Protein AF-A0A838W0P6-F1 (afdb_monomer_lite)

pLDDT: mean 91.22, std 7.49, range [60.41, 97.94]

Structure (mmCIF, N/CA/C/O backbone):
data_AF-A0A838W0P6-F1
#
_entry.id   AF-A0A838W0P6-F1
#
loop_
_atom_site.group_PDB
_atom_site.id
_atom_site.type_symbol
_atom_site.label_atom_id
_atom_site.label_alt_id
_atom_site.label_comp_id
_atom_site.label_asym_id
_atom_site.label_entity_id
_atom_site.label_seq_id
_atom_site.pdbx_PDB_ins_code
_atom_site.Cartn_x
_atom_site.Cartn_y
_atom_site.Cartn_z
_atom_site.occupancy
_atom_site.B_iso_or_equiv
_atom_site.auth_seq_id
_atom_site.auth_comp_id
_atom_site.auth_asym_id
_atom_site.auth_atom_id
_atom_site.pdbx_PDB_model_num
ATOM 1 N N . MET A 1 1 ? -10.335 -10.164 9.213 1.00 69.12 1 MET A N 1
ATOM 2 C CA . MET A 1 1 ? -9.443 -9.668 10.284 1.00 69.12 1 MET A CA 1
ATOM 3 C C . MET A 1 1 ? -9.784 -8.245 10.719 1.00 69.12 1 MET A C 1
ATOM 5 O O . MET A 1 1 ? -10.443 -8.111 11.733 1.00 69.12 1 MET A O 1
ATOM 9 N N . CYS A 1 2 ? -9.411 -7.172 10.002 1.00 81.69 2 CYS A N 1
ATOM 10 C CA . CYS A 1 2 ? -9.632 -5.796 10.502 1.00 81.69 2 CYS A CA 1
ATOM 11 C C . CYS A 1 2 ? -11.103 -5.473 10.817 1.00 81.69 2 CYS A C 1
ATOM 13 O O . CYS A 1 2 ? -11.408 -4.987 11.903 1.00 81.69 2 CYS A O 1
ATOM 15 N N . LYS A 1 3 ? -12.014 -5.814 9.896 1.00 81.19 3 LYS A N 1
ATOM 16 C CA . LYS A 1 3 ? -13.459 -5.627 10.079 1.00 81.19 3 LYS A CA 1
ATOM 17 C C . LYS A 1 3 ? -13.999 -6.406 11.284 1.00 81.19 3 LYS A C 1
ATOM 19 O O . LYS A 1 3 ? -14.804 -5.867 12.034 1.00 81.19 3 LYS A O 1
ATOM 24 N N . ASP A 1 4 ? -13.511 -7.627 11.492 1.00 85.12 4 ASP A N 1
ATOM 25 C CA . ASP A 1 4 ? -13.946 -8.512 12.584 1.00 85.12 4 ASP A CA 1
ATOM 26 C C . ASP A 1 4 ? -13.552 -7.959 13.961 1.00 85.12 4 ASP A C 1
ATOM 28 O O . ASP A 1 4 ? -14.212 -8.231 14.956 1.00 85.12 4 ASP A O 1
ATOM 32 N N . HIS A 1 5 ? -12.508 -7.127 14.007 1.00 84.31 5 HIS A N 1
ATOM 33 C CA . HIS A 1 5 ? -12.069 -6.409 15.203 1.00 84.31 5 HIS A CA 1
ATOM 34 C C . HIS A 1 5 ? -12.601 -4.967 15.277 1.00 84.31 5 HIS A C 1
ATOM 36 O O . HIS A 1 5 ? -12.129 -4.185 16.094 1.00 84.31 5 HIS A O 1
ATOM 42 N N . GLY A 1 6 ? -13.552 -4.574 14.420 1.00 85.50 6 GLY A N 1
ATOM 43 C CA . GLY A 1 6 ? -14.119 -3.219 14.415 1.00 85.50 6 GLY A CA 1
ATOM 44 C C . GLY A 1 6 ? -13.155 -2.125 13.934 1.00 85.50 6 GLY A C 1
ATOM 45 O O . GLY A 1 6 ? -13.420 -0.936 14.128 1.00 85.50 6 GLY A O 1
ATOM 46 N N . ILE A 1 7 ? -12.040 -2.502 13.298 1.00 89.75 7 ILE A N 1
ATOM 47 C CA . ILE A 1 7 ? -11.112 -1.561 12.668 1.00 89.75 7 ILE A CA 1
ATOM 48 C C . ILE A 1 7 ? -11.686 -1.189 11.303 1.00 89.75 7 ILE A C 1
ATOM 50 O O . ILE A 1 7 ? -11.691 -1.995 10.369 1.00 89.75 7 ILE A O 1
ATOM 54 N N . VAL A 1 8 ? -12.155 0.051 11.196 1.00 89.38 8 VAL A N 1
ATOM 55 C CA . VAL A 1 8 ? -12.637 0.639 9.945 1.00 89.38 8 VAL A CA 1
ATOM 56 C C . VAL A 1 8 ? -11.545 1.537 9.379 1.00 89.38 8 VAL A C 1
ATOM 58 O O . VAL A 1 8 ? -10.999 2.383 10.086 1.00 89.38 8 VAL A O 1
ATOM 61 N N . TYR A 1 9 ? -11.237 1.358 8.102 1.00 88.19 9 TYR A N 1
ATOM 62 C CA . TYR A 1 9 ? -10.349 2.222 7.334 1.00 88.19 9 TYR A CA 1
ATOM 63 C C . TYR A 1 9 ? -11.016 2.550 6.000 1.00 88.19 9 TYR A C 1
ATOM 65 O O . T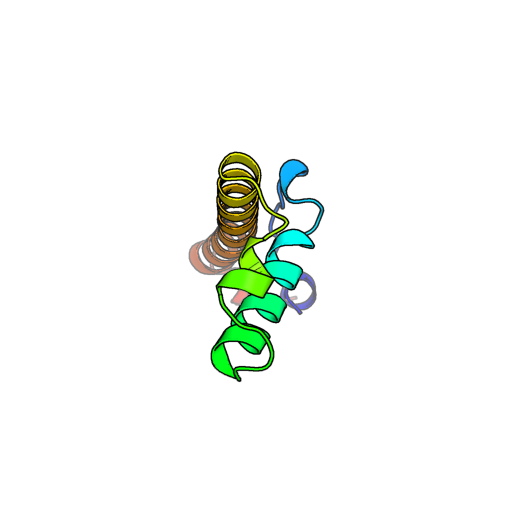YR A 1 9 ? -11.791 1.750 5.473 1.00 88.19 9 TYR A O 1
ATOM 73 N N . SER A 1 10 ? -10.712 3.729 5.470 1.00 84.19 10 SER A N 1
ATOM 74 C CA . SER A 1 10 ? -11.106 4.121 4.120 1.00 84.19 10 SER A CA 1
ATOM 75 C C . SER A 1 10 ? -9.916 3.913 3.199 1.00 84.19 10 SER A C 1
ATOM 77 O O . SER A 1 10 ? -8.798 4.299 3.541 1.00 84.19 10 SER A O 1
ATOM 79 N N . ILE A 1 11 ? -10.155 3.297 2.047 1.00 84.44 11 ILE A N 1
ATOM 80 C CA . ILE A 1 11 ? -9.171 3.210 0.970 1.00 84.44 11 ILE A CA 1
ATOM 81 C C . ILE A 1 11 ? -9.601 4.208 -0.093 1.00 84.44 11 ILE A C 1
ATOM 83 O O . ILE A 1 11 ? -10.779 4.269 -0.430 1.00 84.44 11 ILE A O 1
ATOM 87 N N . ASP A 1 12 ? -8.651 4.993 -0.586 1.00 83.75 12 ASP A N 1
ATOM 88 C CA . ASP A 1 12 ? -8.885 5.882 -1.715 1.00 83.75 12 ASP A CA 1
ATOM 89 C C . ASP A 1 12 ? -9.109 5.062 -2.998 1.00 83.75 12 ASP A C 1
ATOM 91 O O . ASP A 1 12 ? -8.369 4.110 -3.265 1.00 83.75 12 ASP A O 1
ATOM 95 N N . ASP A 1 13 ? -10.110 5.426 -3.802 1.00 82.75 13 ASP A N 1
ATOM 96 C CA . ASP A 1 13 ? -10.466 4.704 -5.032 1.00 82.75 13 ASP A CA 1
ATOM 97 C C . ASP A 1 13 ? -9.295 4.620 -6.027 1.00 82.75 13 ASP A C 1
ATOM 99 O O . ASP A 1 13 ? -9.161 3.634 -6.761 1.00 82.75 13 ASP A O 1
ATOM 103 N N . SER A 1 14 ? -8.384 5.600 -6.003 1.00 80.44 14 SER A N 1
ATOM 104 C CA . SER A 1 14 ? -7.163 5.592 -6.819 1.00 80.44 14 SER A CA 1
ATOM 105 C C . SER A 1 14 ? -6.235 4.415 -6.511 1.00 80.44 14 SER A C 1
ATOM 107 O O . SER A 1 14 ? -5.448 4.019 -7.367 1.00 80.44 14 SER A O 1
ATOM 109 N N . CYS A 1 15 ? -6.353 3.802 -5.330 1.00 79.56 15 CYS A N 1
ATOM 110 C CA . CYS A 1 15 ? -5.538 2.663 -4.916 1.00 79.56 15 CYS A CA 1
ATOM 111 C C . CYS A 1 15 ? -6.041 1.320 -5.467 1.00 79.56 15 CYS A C 1
ATOM 113 O O . CYS A 1 15 ? -5.433 0.287 -5.176 1.00 79.56 15 CYS A O 1
ATOM 115 N N . LYS A 1 16 ? -7.160 1.299 -6.213 1.00 80.31 16 LYS A N 1
ATOM 116 C CA . LYS A 1 16 ? -7.727 0.099 -6.864 1.00 80.31 16 LYS A CA 1
ATOM 117 C C . LYS A 1 16 ? -7.830 -1.113 -5.925 1.00 80.31 16 LYS A C 1
ATOM 119 O O . LYS A 1 16 ? -7.503 -2.237 -6.300 1.00 80.31 16 LYS A O 1
ATOM 124 N N . GLY A 1 17 ? -8.209 -0.881 -4.667 1.00 78.19 17 GLY A N 1
ATOM 125 C CA . GLY A 1 17 ? -8.332 -1.939 -3.658 1.00 78.19 17 GLY A CA 1
ATOM 126 C C . GLY A 1 17 ? -7.013 -2.587 -3.207 1.00 78.19 17 GLY A C 1
ATOM 127 O O . GLY A 1 17 ? -7.057 -3.617 -2.541 1.00 78.19 17 GLY A O 1
ATOM 128 N N . GLY A 1 18 ? -5.854 -2.002 -3.530 1.00 84.12 18 GLY A N 1
ATOM 129 C CA . GLY A 1 18 ? -4.537 -2.478 -3.090 1.00 84.12 18 GLY A CA 1
ATOM 130 C C . GLY A 1 18 ? -3.834 -3.439 -4.049 1.00 84.12 18 GLY A C 1
ATOM 131 O O . GLY A 1 18 ? -2.780 -3.961 -3.698 1.00 84.12 18 GLY A O 1
ATOM 132 N N . ILE A 1 19 ? -4.361 -3.648 -5.260 1.00 89.69 19 ILE A N 1
ATOM 133 C CA . ILE A 1 19 ? -3.774 -4.557 -6.267 1.00 89.69 19 ILE A CA 1
ATOM 134 C C . ILE A 1 19 ? -2.312 -4.194 -6.576 1.00 89.69 19 ILE A C 1
ATOM 136 O O . ILE A 1 19 ? -1.460 -5.070 -6.679 1.00 89.69 19 ILE A O 1
ATOM 140 N N . VAL A 1 20 ? -2.004 -2.897 -6.660 1.00 93.25 20 VAL A N 1
ATOM 141 C CA . VAL A 1 20 ? -0.642 -2.410 -6.932 1.00 93.25 20 VAL A CA 1
ATOM 142 C C . VAL A 1 20 ? 0.344 -2.799 -5.828 1.00 93.25 20 VAL A C 1
ATOM 144 O O . VAL A 1 20 ? 1.477 -3.172 -6.116 1.00 93.25 20 VAL A O 1
ATOM 147 N N . LEU A 1 21 ? -0.083 -2.761 -4.562 1.00 94.50 21 LEU A N 1
ATOM 148 C CA . LEU A 1 21 ? 0.768 -3.170 -3.443 1.00 94.50 21 LEU A CA 1
ATOM 149 C C . LEU A 1 21 ? 1.093 -4.671 -3.507 1.00 94.50 21 LEU A C 1
ATOM 151 O O . LEU A 1 21 ? 2.187 -5.068 -3.105 1.00 94.50 21 LEU A O 1
ATOM 155 N N . ASP A 1 22 ? 0.169 -5.501 -3.994 1.00 94.81 22 ASP A N 1
ATOM 156 C CA . ASP A 1 22 ? 0.415 -6.938 -4.120 1.00 94.81 22 ASP A CA 1
ATOM 157 C C . ASP A 1 22 ? 1.462 -7.243 -5.200 1.00 94.81 22 ASP A C 1
ATOM 159 O O . ASP A 1 22 ? 2.415 -7.970 -4.918 1.00 94.81 22 ASP A O 1
ATOM 163 N N . ASP A 1 23 ? 1.383 -6.581 -6.362 1.00 94.38 23 ASP A N 1
ATOM 164 C CA . ASP A 1 23 ? 2.412 -6.682 -7.412 1.00 94.38 23 ASP A CA 1
ATOM 165 C C . ASP A 1 23 ? 3.788 -6.238 -6.884 1.00 94.38 23 ASP A C 1
ATOM 167 O O . ASP A 1 23 ? 4.773 -6.970 -6.992 1.00 94.38 23 ASP A O 1
ATOM 171 N N . VAL A 1 24 ? 3.857 -5.098 -6.180 1.00 95.25 24 VAL A N 1
ATOM 172 C CA . VAL A 1 24 ? 5.099 -4.637 -5.530 1.00 95.25 24 VAL A CA 1
ATOM 173 C C . VAL A 1 24 ? 5.645 -5.685 -4.552 1.00 95.25 24 VAL A C 1
ATOM 175 O O . VAL A 1 24 ? 6.856 -5.931 -4.519 1.00 95.25 24 VAL A O 1
ATOM 178 N N . LYS A 1 25 ? 4.777 -6.325 -3.756 1.00 96.38 25 LYS A N 1
ATOM 179 C CA . LYS A 1 25 ? 5.174 -7.371 -2.800 1.00 96.38 25 LYS A CA 1
ATOM 180 C C . LYS A 1 25 ? 5.778 -8.576 -3.518 1.00 96.38 25 LYS A C 1
ATOM 182 O O . LYS A 1 25 ? 6.828 -9.065 -3.094 1.00 96.38 25 LYS A O 1
ATOM 187 N N . GLU A 1 26 ? 5.132 -9.052 -4.578 1.00 96.62 26 GLU A N 1
ATOM 188 C CA . GLU A 1 26 ? 5.592 -10.204 -5.356 1.00 96.62 26 GLU A CA 1
ATOM 189 C C . GLU A 1 26 ? 6.902 -9.911 -6.087 1.00 96.62 26 GLU A C 1
ATOM 191 O O . GLU A 1 26 ? 7.873 -10.651 -5.908 1.00 96.62 26 GLU A O 1
ATOM 196 N N . LYS A 1 27 ? 6.989 -8.795 -6.822 1.00 95.62 27 LYS A N 1
ATOM 197 C CA . LYS A 1 27 ? 8.215 -8.397 -7.532 1.00 95.62 27 LYS A CA 1
ATOM 198 C C . LYS A 1 27 ? 9.397 -8.234 -6.585 1.00 95.62 27 LYS A C 1
ATOM 200 O O . LYS A 1 27 ? 10.481 -8.740 -6.871 1.00 95.62 27 LYS A O 1
ATOM 205 N N . ARG A 1 28 ? 9.195 -7.615 -5.415 1.00 96.44 28 ARG A N 1
ATOM 206 C CA . ARG A 1 28 ? 10.234 -7.519 -4.377 1.00 96.44 28 ARG A CA 1
ATOM 207 C C . ARG A 1 28 ? 10.696 -8.901 -3.915 1.00 96.44 28 ARG A C 1
ATOM 209 O O . ARG A 1 28 ? 11.894 -9.105 -3.738 1.00 96.44 28 ARG A O 1
ATOM 216 N N . ASN A 1 29 ? 9.774 -9.841 -3.704 1.00 97.94 29 ASN A N 1
ATOM 217 C CA . ASN A 1 29 ? 10.131 -11.201 -3.300 1.00 97.94 29 ASN A CA 1
ATOM 218 C C . ASN A 1 29 ? 10.924 -11.919 -4.399 1.00 97.94 29 ASN A C 1
ATOM 220 O O . ASN A 1 29 ? 11.946 -12.529 -4.097 1.00 97.94 29 ASN A O 1
ATOM 224 N N . TYR A 1 30 ? 10.511 -11.803 -5.664 1.00 97.69 30 TYR A N 1
ATOM 225 C CA . TYR A 1 30 ? 11.253 -12.381 -6.785 1.00 97.69 30 TYR A CA 1
ATOM 226 C C . TYR A 1 30 ? 12.659 -11.796 -6.915 1.00 97.69 30 TYR A C 1
ATOM 228 O O . TYR A 1 30 ? 13.606 -12.552 -7.115 1.00 97.69 30 TYR A O 1
ATOM 236 N N . LEU A 1 31 ? 12.818 -10.482 -6.736 1.00 97.00 31 LEU A N 1
ATOM 237 C CA . LEU A 1 31 ? 14.132 -9.836 -6.709 1.00 97.00 31 LEU A CA 1
ATOM 238 C C . LEU A 1 31 ? 14.986 -10.338 -5.536 1.00 97.00 31 LEU A C 1
ATOM 240 O O . LEU A 1 31 ? 16.146 -10.692 -5.727 1.00 97.00 31 LEU A O 1
ATOM 244 N N . ALA A 1 32 ? 14.415 -10.414 -4.329 1.00 97.62 32 ALA A N 1
ATOM 245 C CA . ALA A 1 32 ? 15.127 -10.860 -3.129 1.00 97.62 32 ALA A CA 1
ATOM 246 C C . ALA A 1 32 ? 15.575 -12.327 -3.214 1.00 97.62 32 ALA A C 1
ATOM 248 O O . ALA A 1 32 ? 16.640 -12.681 -2.711 1.00 97.62 32 ALA A O 1
ATOM 249 N N . HIS A 1 33 ? 14.776 -13.171 -3.865 1.00 97.31 33 HIS A N 1
ATOM 250 C CA . HIS A 1 33 ? 15.111 -14.570 -4.115 1.00 97.31 33 HIS A CA 1
ATOM 251 C C . HIS A 1 33 ? 15.962 -14.780 -5.377 1.00 97.31 33 HIS A C 1
ATOM 253 O O . HIS A 1 33 ? 16.369 -15.909 -5.640 1.00 97.31 33 HIS A O 1
ATOM 259 N N . GLY A 1 34 ? 16.239 -13.728 -6.155 1.00 95.94 34 GLY A N 1
ATOM 260 C CA . GLY A 1 34 ? 16.985 -13.822 -7.412 1.00 95.94 34 GLY A CA 1
ATOM 261 C C . GLY A 1 34 ? 16.237 -14.562 -8.526 1.00 95.94 34 GLY A C 1
ATOM 262 O O . GLY A 1 34 ? 16.860 -15.025 -9.475 1.00 95.94 34 GLY A O 1
ATOM 263 N N . THR A 1 35 ? 14.913 -14.697 -8.413 1.00 97.44 35 THR A N 1
ATOM 264 C CA . THR A 1 35 ? 14.050 -15.318 -9.432 1.00 97.44 35 THR A CA 1
ATOM 265 C C . THR A 1 35 ? 13.980 -14.475 -10.705 1.00 97.44 35 THR A C 1
ATOM 267 O O . THR A 1 35 ? 13.832 -15.027 -11.790 1.00 97.44 35 THR A O 1
ATOM 270 N N . ILE A 1 36 ? 14.098 -13.151 -10.569 1.00 96.75 36 ILE A N 1
ATOM 271 C CA . ILE A 1 36 ? 14.226 -12.195 -11.676 1.00 96.75 36 ILE A CA 1
ATOM 272 C C . ILE A 1 36 ? 15.342 -11.198 -11.356 1.00 96.75 36 ILE A C 1
ATOM 274 O O . ILE A 1 36 ? 15.601 -10.891 -10.190 1.00 96.75 36 ILE A O 1
ATOM 278 N N . SER A 1 37 ? 15.987 -10.660 -12.385 1.00 97.06 37 SER A N 1
ATOM 279 C CA . SER A 1 37 ? 16.941 -9.557 -12.257 1.00 97.06 37 SER A CA 1
ATOM 280 C C . SER A 1 37 ? 16.241 -8.195 -12.145 1.00 97.06 37 SER A C 1
ATOM 282 O O . SER A 1 37 ? 15.085 -8.029 -12.537 1.00 97.06 37 SER A O 1
ATOM 284 N N . PHE A 1 38 ? 16.966 -7.173 -11.674 1.00 94.12 38 PHE A N 1
ATOM 285 C CA . PHE A 1 38 ? 16.475 -5.786 -11.683 1.00 94.12 38 PHE A CA 1
ATOM 286 C C . PHE A 1 38 ? 16.107 -5.300 -13.088 1.00 94.12 38 PHE A C 1
ATOM 288 O O . PHE A 1 38 ? 15.115 -4.594 -13.252 1.00 94.12 38 PHE A O 1
ATOM 295 N N . VAL A 1 39 ? 16.887 -5.697 -14.100 1.00 95.88 39 VAL A N 1
ATOM 296 C CA . VAL A 1 39 ? 16.627 -5.324 -15.495 1.00 95.88 39 VAL A CA 1
ATOM 297 C C . VAL A 1 39 ? 15.328 -5.956 -15.98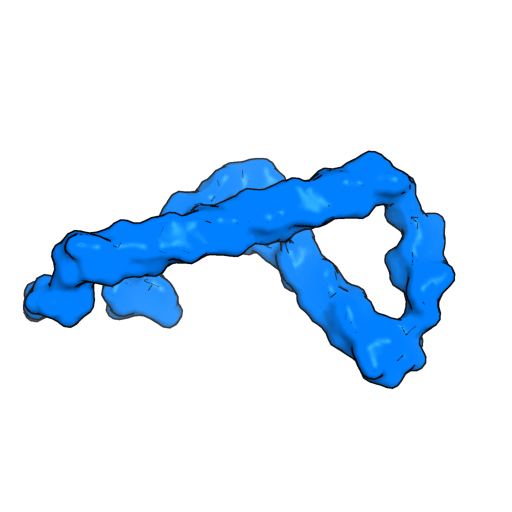3 1.00 95.88 39 VAL A C 1
ATOM 299 O O . VAL A 1 39 ? 14.526 -5.263 -16.594 1.00 95.88 39 VAL A O 1
ATOM 302 N N . GLU A 1 40 ? 15.091 -7.239 -15.703 1.00 96.25 40 GLU A N 1
ATOM 303 C CA . GLU A 1 40 ? 13.834 -7.909 -16.069 1.00 96.25 40 GLU A CA 1
ATOM 304 C C . GLU A 1 40 ? 12.634 -7.320 -15.331 1.00 96.25 40 GLU A C 1
ATOM 306 O O . GLU A 1 40 ? 11.590 -7.122 -15.939 1.00 96.25 40 GLU A O 1
ATOM 311 N N . CYS A 1 41 ? 12.782 -6.987 -14.046 1.00 95.75 41 CYS A N 1
ATOM 312 C CA . CYS A 1 41 ? 11.704 -6.382 -13.271 1.00 95.75 41 CYS A CA 1
ATOM 313 C C . CYS A 1 41 ? 11.319 -4.985 -13.779 1.00 95.75 41 CYS A C 1
ATOM 315 O O . CYS A 1 41 ? 10.146 -4.639 -13.738 1.00 95.75 41 CYS A O 1
ATOM 317 N N . GLY A 1 42 ? 12.291 -4.172 -14.204 1.00 94.06 42 GLY A N 1
ATOM 318 C CA . GLY A 1 42 ? 12.062 -2.775 -14.587 1.00 94.06 42 GLY A CA 1
ATOM 319 C C . GLY A 1 42 ? 11.837 -2.533 -16.079 1.00 94.06 42 GLY A C 1
ATOM 320 O O . GLY A 1 42 ? 11.464 -1.424 -16.443 1.00 94.06 42 GLY A O 1
ATOM 321 N N . ARG A 1 43 ? 12.080 -3.527 -16.945 1.00 94.88 43 ARG A N 1
ATOM 322 C CA . ARG A 1 43 ? 12.113 -3.348 -18.410 1.00 94.88 43 ARG A CA 1
ATOM 323 C C . ARG A 1 43 ? 10.831 -2.748 -18.983 1.00 94.88 43 ARG A C 1
ATOM 325 O O . ARG A 1 43 ? 10.913 -1.941 -19.903 1.00 94.88 43 ARG A O 1
ATOM 332 N N . ASP A 1 44 ? 9.690 -3.156 -18.441 1.00 91.62 44 ASP A N 1
ATOM 333 C CA . ASP A 1 44 ? 8.374 -2.830 -18.990 1.00 91.62 44 ASP A CA 1
ATOM 334 C C . ASP A 1 44 ? 7.694 -1.660 -18.262 1.00 91.62 44 ASP A C 1
ATOM 336 O O . ASP A 1 44 ? 6.531 -1.374 -18.528 1.00 91.62 44 ASP A O 1
ATOM 340 N N . TYR 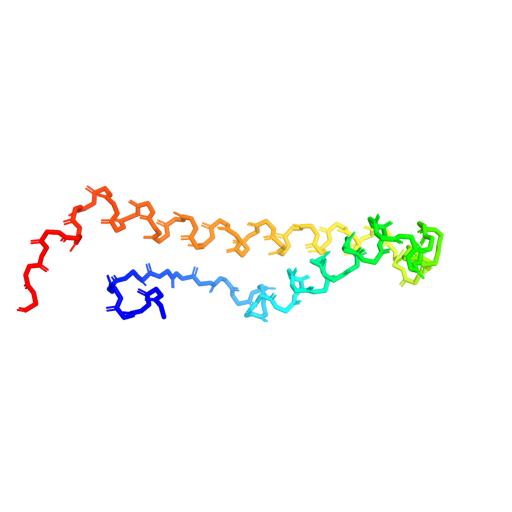A 1 45 ? 8.406 -0.975 -17.358 1.00 95.06 45 TYR A N 1
ATOM 341 C CA . TYR A 1 45 ? 7.881 0.178 -16.632 1.00 95.06 45 TYR A CA 1
ATOM 342 C C . TYR A 1 45 ? 8.613 1.458 -17.031 1.00 95.06 45 TYR A C 1
ATOM 344 O O . TYR A 1 45 ? 9.838 1.571 -16.934 1.00 95.06 45 TYR A O 1
ATOM 352 N N . SER A 1 46 ? 7.843 2.468 -17.413 1.00 96.88 46 SER A N 1
ATOM 353 C CA . SER A 1 46 ? 8.323 3.844 -17.483 1.00 96.88 46 SER A CA 1
ATOM 354 C C . SER A 1 46 ? 8.560 4.426 -16.084 1.00 96.88 46 SER A C 1
ATOM 356 O O . SER A 1 46 ? 8.036 3.946 -15.076 1.00 96.88 46 SER A O 1
ATOM 358 N N . ILE A 1 47 ? 9.338 5.510 -16.011 1.00 96.12 47 ILE A N 1
ATOM 359 C CA . ILE A 1 47 ? 9.577 6.227 -14.748 1.00 96.12 47 ILE A CA 1
ATOM 360 C C . ILE A 1 47 ? 8.254 6.720 -14.144 1.00 96.12 47 ILE A C 1
ATOM 362 O O . ILE A 1 47 ? 8.050 6.590 -12.938 1.00 96.12 47 ILE A O 1
ATOM 366 N N . ASP A 1 48 ? 7.342 7.234 -14.970 1.00 97.94 48 ASP A N 1
ATOM 367 C CA . ASP A 1 48 ? 6.047 7.740 -14.509 1.00 97.94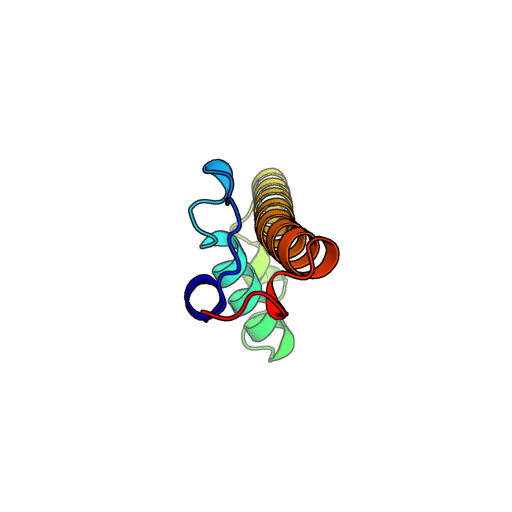 48 ASP A CA 1
ATOM 368 C C . ASP A 1 48 ? 5.162 6.621 -13.943 1.00 97.94 48 ASP A C 1
ATOM 370 O O . ASP A 1 48 ? 4.500 6.806 -12.919 1.00 97.94 48 ASP A O 1
ATOM 374 N N . GLU A 1 49 ? 5.200 5.427 -14.542 1.00 95.88 49 GLU A N 1
ATOM 375 C CA . GLU A 1 49 ? 4.518 4.250 -13.994 1.00 95.88 49 GLU A CA 1
ATOM 376 C C . GLU A 1 49 ? 5.104 3.841 -12.641 1.00 95.88 49 GLU A C 1
ATOM 378 O O . GLU A 1 49 ? 4.344 3.593 -11.706 1.00 95.88 49 GLU A O 1
ATOM 383 N N . LEU A 1 50 ? 6.433 3.848 -12.484 1.00 95.75 50 LEU A N 1
ATOM 384 C CA . LEU A 1 50 ? 7.075 3.567 -11.194 1.00 95.75 50 LEU A CA 1
ATOM 385 C C . LEU A 1 50 ? 6.690 4.593 -10.119 1.00 95.75 50 LEU A C 1
ATOM 387 O O . LEU A 1 50 ? 6.439 4.222 -8.968 1.00 95.75 50 LEU A O 1
ATOM 391 N N . VAL A 1 51 ? 6.606 5.878 -10.478 1.00 96.62 51 VAL A N 1
ATOM 392 C CA . VAL A 1 51 ? 6.135 6.936 -9.571 1.00 96.62 51 VAL A CA 1
ATOM 393 C C . VAL A 1 51 ? 4.683 6.685 -9.169 1.00 96.62 51 VAL A C 1
ATOM 395 O O . VAL A 1 51 ? 4.378 6.700 -7.975 1.00 96.62 51 VAL A O 1
ATOM 398 N N . SER A 1 52 ? 3.815 6.368 -10.133 1.00 94.69 52 SER A N 1
ATOM 399 C CA . SER A 1 52 ? 2.406 6.060 -9.880 1.00 94.69 52 SER A CA 1
ATOM 400 C C . SER A 1 52 ? 2.230 4.834 -8.981 1.00 94.69 52 SER A C 1
ATOM 402 O O . SER A 1 52 ? 1.429 4.865 -8.045 1.00 94.69 52 SER A O 1
ATOM 404 N N . ILE A 1 53 ? 3.013 3.775 -9.212 1.00 95.06 53 ILE A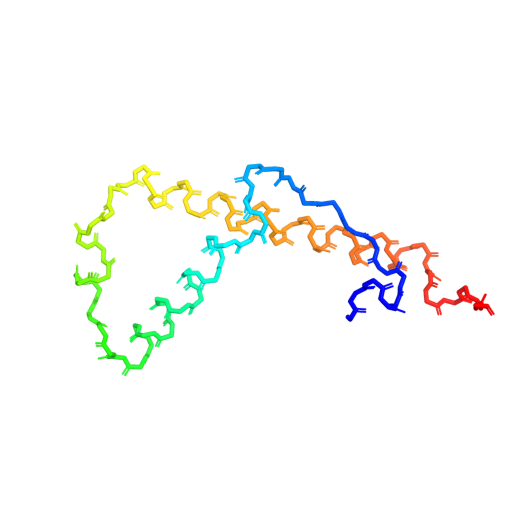 N 1
ATOM 405 C CA . ILE A 1 53 ? 3.033 2.569 -8.375 1.00 95.06 53 ILE A CA 1
ATOM 406 C C . ILE A 1 53 ? 3.408 2.933 -6.938 1.00 95.06 53 ILE A C 1
ATOM 408 O O . ILE A 1 53 ? 2.718 2.536 -5.994 1.00 95.06 53 ILE A O 1
ATOM 412 N N . LYS A 1 54 ? 4.476 3.718 -6.761 1.00 95.06 54 LYS A N 1
ATOM 413 C CA . LYS A 1 54 ? 4.947 4.183 -5.451 1.00 95.06 54 LYS A CA 1
ATOM 414 C C . LYS A 1 54 ? 3.872 5.011 -4.736 1.00 95.06 54 LYS A C 1
ATOM 416 O O . LYS A 1 54 ? 3.584 4.735 -3.573 1.00 95.06 54 LYS A O 1
ATOM 421 N N . ASP A 1 55 ? 3.249 5.974 -5.413 1.00 94.88 55 ASP A N 1
ATOM 422 C CA . ASP A 1 55 ? 2.227 6.841 -4.810 1.00 94.88 55 ASP A CA 1
ATOM 423 C C . ASP A 1 55 ? 0.960 6.062 -4.418 1.00 94.88 55 ASP A C 1
ATOM 425 O O . ASP A 1 55 ? 0.468 6.216 -3.296 1.00 94.88 55 ASP A O 1
ATOM 429 N N . GLN A 1 56 ? 0.473 5.161 -5.281 1.00 94.62 56 GLN A N 1
ATOM 430 C CA . GLN A 1 56 ? -0.672 4.290 -4.973 1.00 94.62 56 GLN A CA 1
ATOM 431 C C . GLN A 1 56 ? -0.368 3.358 -3.792 1.00 94.62 56 GLN A C 1
ATOM 433 O O . GLN A 1 56 ? -1.188 3.201 -2.887 1.00 94.62 56 GLN A O 1
ATOM 438 N N . THR A 1 57 ? 0.836 2.780 -3.761 1.00 94.44 57 THR A N 1
ATOM 439 C CA . THR A 1 57 ? 1.283 1.893 -2.676 1.00 94.44 57 THR A CA 1
ATOM 440 C C . THR A 1 57 ? 1.317 2.628 -1.336 1.00 94.44 57 THR A C 1
ATOM 442 O O . THR A 1 57 ? 0.781 2.140 -0.339 1.00 94.44 57 THR A O 1
ATOM 445 N N . ILE A 1 58 ? 1.920 3.820 -1.310 1.00 94.31 58 ILE A N 1
ATOM 446 C CA . ILE A 1 58 ? 2.009 4.658 -0.111 1.00 94.31 58 ILE A CA 1
ATOM 447 C C . ILE A 1 58 ? 0.610 5.062 0.364 1.00 94.31 58 ILE A C 1
ATOM 449 O O . ILE A 1 58 ? 0.294 4.891 1.542 1.00 94.31 58 ILE A O 1
ATOM 453 N N . THR A 1 59 ? -0.241 5.542 -0.544 1.00 94.06 59 THR A N 1
ATOM 454 C CA . THR A 1 59 ? -1.606 5.992 -0.225 1.00 94.06 59 THR A CA 1
ATOM 455 C C . THR A 1 59 ? -2.436 4.870 0.397 1.00 94.06 59 THR A C 1
ATOM 457 O O . THR A 1 59 ? -3.069 5.067 1.437 1.00 94.06 59 THR A O 1
ATOM 460 N N . PHE A 1 60 ? -2.366 3.661 -0.167 1.00 93.19 60 PHE A N 1
ATOM 461 C CA . PHE A 1 60 ? -3.071 2.500 0.370 1.00 93.19 60 PHE A CA 1
ATOM 462 C C . PHE A 1 60 ? -2.624 2.155 1.800 1.00 93.19 60 PHE A C 1
ATOM 464 O O . PHE A 1 60 ? -3.457 1.988 2.696 1.00 93.19 60 PHE A O 1
ATOM 471 N N . LEU A 1 61 ? -1.307 2.083 2.036 1.00 93.44 61 LEU A N 1
ATOM 472 C CA . LEU A 1 61 ? -0.754 1.787 3.361 1.00 93.44 61 LEU A CA 1
ATOM 473 C C . LEU A 1 61 ? -1.140 2.861 4.386 1.00 93.44 61 LEU A C 1
ATOM 475 O O . LEU A 1 61 ? -1.508 2.526 5.515 1.00 93.44 61 LEU A O 1
ATOM 479 N N . TYR A 1 62 ? -1.124 4.136 3.990 1.00 94.38 62 TYR A N 1
ATOM 480 C CA . TYR A 1 62 ? -1.569 5.233 4.849 1.00 94.38 62 TYR A CA 1
ATOM 481 C C . TYR A 1 62 ? -3.043 5.118 5.238 1.00 94.38 62 TYR A C 1
ATOM 483 O O . TYR A 1 62 ? -3.368 5.373 6.400 1.00 94.38 62 TYR A O 1
ATOM 491 N N . GLY A 1 63 ? -3.928 4.701 4.328 1.00 92.12 63 GLY A N 1
ATOM 492 C CA . GLY A 1 63 ? -5.347 4.489 4.639 1.00 92.12 63 GLY A CA 1
ATOM 493 C C . GLY A 1 63 ? -5.548 3.458 5.754 1.00 92.12 63 GLY A C 1
ATOM 494 O O . GLY A 1 63 ? -6.252 3.717 6.736 1.00 92.12 63 GLY A O 1
ATOM 495 N N . ILE A 1 64 ? -4.846 2.323 5.664 1.00 92.19 64 ILE A N 1
ATOM 496 C CA . ILE A 1 64 ? -4.883 1.272 6.694 1.00 92.19 64 ILE A CA 1
ATOM 497 C C . ILE A 1 64 ? -4.317 1.783 8.022 1.00 92.19 64 ILE A C 1
ATOM 499 O O . ILE A 1 64 ? -4.972 1.649 9.059 1.00 92.19 64 ILE A O 1
ATOM 503 N N . LEU A 1 65 ? -3.124 2.387 8.002 1.00 94.25 65 LEU A N 1
ATOM 504 C CA . LEU A 1 65 ? -2.472 2.900 9.211 1.00 94.25 65 LEU A CA 1
ATOM 505 C C . LEU A 1 65 ? -3.319 3.969 9.904 1.00 94.25 65 LEU A C 1
ATOM 507 O O . LEU A 1 65 ? -3.402 3.986 11.130 1.00 94.25 65 LEU A O 1
ATOM 511 N N . THR A 1 66 ? -3.993 4.818 9.131 1.00 94.69 66 THR A N 1
ATOM 512 C CA . THR A 1 66 ? -4.902 5.836 9.665 1.00 94.69 66 THR A CA 1
ATOM 513 C C . THR A 1 66 ? -6.086 5.188 10.373 1.00 94.69 66 THR A C 1
ATOM 515 O O . THR A 1 66 ? -6.380 5.548 11.511 1.00 94.69 66 THR A O 1
ATOM 518 N N . GLY A 1 67 ? -6.732 4.187 9.766 1.00 92.75 67 GLY A N 1
ATOM 519 C CA . GLY A 1 67 ? -7.830 3.473 10.426 1.00 92.75 67 GLY A CA 1
ATOM 520 C C . GLY A 1 67 ? -7.391 2.729 11.692 1.00 92.75 67 GLY A C 1
ATOM 521 O O . GLY A 1 67 ? -8.084 2.775 12.709 1.00 92.75 67 GLY A O 1
ATOM 522 N N . MET A 1 68 ? -6.204 2.111 11.678 1.00 93.69 68 MET A N 1
ATOM 523 C CA . MET A 1 68 ? -5.617 1.487 12.872 1.00 93.69 68 MET A CA 1
ATOM 524 C C . MET A 1 68 ? -5.326 2.513 13.970 1.00 93.69 68 MET A C 1
ATOM 526 O O . MET A 1 68 ? -5.615 2.266 15.141 1.00 93.69 68 MET A O 1
ATOM 530 N N . LYS A 1 69 ? -4.797 3.680 13.593 1.00 95.12 69 LYS A N 1
ATOM 531 C CA . LYS A 1 69 ? -4.524 4.778 14.518 1.00 95.12 69 LYS A CA 1
ATOM 532 C C . LYS A 1 69 ? -5.808 5.303 15.154 1.00 95.12 69 LYS A C 1
ATOM 534 O O . LYS A 1 69 ? -5.858 5.419 16.370 1.00 95.12 69 LYS A O 1
ATOM 539 N N . VAL A 1 70 ? -6.861 5.524 14.368 1.00 94.62 70 VAL A N 1
ATOM 540 C CA . VAL A 1 70 ? -8.181 5.930 14.878 1.00 94.62 70 VAL A CA 1
ATOM 541 C C . VAL A 1 70 ? -8.739 4.891 15.854 1.00 94.62 70 VAL A C 1
ATOM 543 O O . VAL A 1 70 ? -9.223 5.243 16.927 1.00 94.62 70 VAL A O 1
ATOM 546 N N . TYR A 1 71 ? -8.655 3.603 15.514 1.00 94.06 71 TYR A N 1
ATOM 547 C CA . TYR A 1 71 ? -9.093 2.525 16.399 1.00 94.06 71 TYR A CA 1
ATOM 548 C C . TYR A 1 71 ? -8.356 2.529 17.747 1.00 94.06 71 TYR A C 1
ATOM 550 O O . TYR A 1 71 ? -8.987 2.372 18.798 1.00 94.06 71 TYR A O 1
ATOM 558 N N . TYR A 1 72 ? -7.037 2.728 17.715 1.00 94.19 72 TYR A N 1
ATOM 559 C CA . TYR A 1 72 ? -6.198 2.788 18.907 1.00 94.19 72 TYR A CA 1
ATOM 560 C C . TYR A 1 72 ? -6.445 4.055 19.739 1.00 94.19 72 TYR A C 1
ATOM 562 O O . TYR A 1 72 ? -6.706 3.947 20.937 1.00 94.19 72 TYR A O 1
ATOM 570 N N . ASP A 1 73 ? -6.415 5.232 19.110 1.00 95.88 73 ASP A N 1
ATOM 571 C CA . ASP A 1 73 ? -6.534 6.536 19.774 1.00 95.88 73 ASP A CA 1
ATOM 572 C C . ASP A 1 73 ? -7.914 6.696 20.446 1.00 95.88 73 ASP A C 1
ATOM 574 O O . ASP A 1 73 ? -8.011 7.189 21.569 1.00 95.88 73 ASP A O 1
ATOM 578 N N . GLU A 1 74 ? -8.983 6.191 19.818 1.00 94.81 74 GLU A N 1
ATOM 579 C CA . GLU A 1 74 ? -10.331 6.148 20.410 1.00 94.81 74 GLU A CA 1
ATOM 580 C C . GLU A 1 74 ? -10.542 4.981 21.395 1.00 94.81 74 GLU A C 1
ATOM 582 O O . GLU A 1 74 ? -11.644 4.796 21.920 1.00 94.81 74 GLU A O 1
ATOM 587 N N . LYS A 1 75 ? -9.515 4.157 21.628 1.00 94.00 75 LYS A N 1
ATOM 588 C CA . LYS A 1 75 ? -9.568 2.953 22.468 1.00 94.00 75 LYS A CA 1
ATOM 589 C C . LYS A 1 75 ? -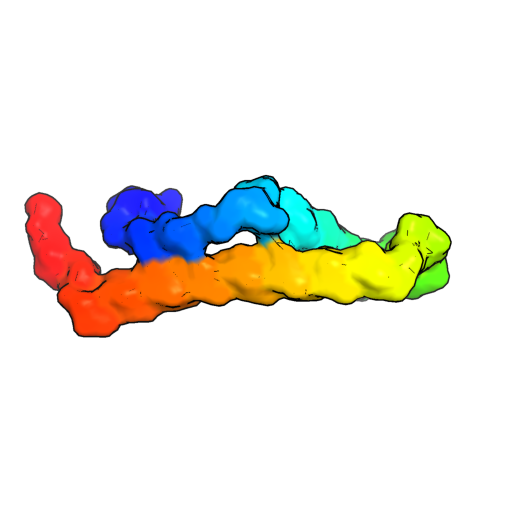10.735 2.020 22.122 1.00 94.00 75 LYS A C 1
ATOM 591 O O . LYS A 1 75 ? -11.341 1.419 23.010 1.00 94.00 75 LYS A O 1
ATOM 596 N N . LYS A 1 76 ? -11.060 1.868 20.831 1.00 91.31 76 LYS A N 1
ATOM 597 C CA . LYS A 1 76 ? -12.196 1.043 20.362 1.00 91.31 76 LYS A CA 1
ATOM 598 C C . LYS A 1 76 ? -12.073 -0.426 20.769 1.00 91.31 76 LYS A C 1
ATOM 600 O O . LYS A 1 76 ? -13.091 -1.085 20.924 1.00 91.31 76 LYS A O 1
ATOM 605 N N . TYR A 1 77 ? -10.858 -0.893 21.046 1.00 90.31 77 TYR A N 1
ATOM 606 C CA . TYR A 1 77 ? -10.587 -2.214 21.615 1.00 90.31 77 TYR A CA 1
ATOM 607 C C . TYR A 1 77 ? -11.172 -2.442 23.020 1.00 90.31 77 TYR A C 1
ATOM 609 O O . TYR A 1 77 ? -11.264 -3.586 23.451 1.00 90.31 77 TYR A O 1
ATOM 617 N N . LEU A 1 78 ? -11.552 -1.385 23.748 1.00 91.75 78 LEU A N 1
ATOM 618 C CA . LEU A 1 78 ? -12.226 -1.482 25.051 1.00 91.75 78 LEU A CA 1
ATOM 619 C C . LEU A 1 78 ? -13.752 -1.500 24.935 1.00 91.75 78 LEU A C 1
ATOM 621 O O . LEU A 1 78 ? -14.437 -1.701 25.936 1.00 91.75 78 LEU A O 1
ATOM 625 N N . ARG A 1 79 ? -14.298 -1.232 23.744 1.00 83.00 79 ARG A N 1
ATOM 626 C CA . ARG A 1 79 ? -15.740 -1.173 23.529 1.00 83.00 79 ARG A CA 1
ATOM 627 C C . ARG A 1 79 ? -16.255 -2.617 23.539 1.00 83.00 79 ARG A C 1
ATOM 629 O O . ARG A 1 79 ? -16.018 -3.362 22.595 1.00 83.00 79 ARG A O 1
ATOM 636 N N . THR A 1 80 ? -16.866 -3.032 24.648 1.00 61.25 80 THR A N 1
ATOM 637 C CA . THR A 1 80 ? -17.489 -4.355 24.783 1.00 61.25 80 THR A CA 1
ATOM 638 C C . THR A 1 80 ? -18.582 -4.498 23.724 1.00 61.25 80 THR A C 1
ATOM 640 O O . THR A 1 80 ? -19.407 -3.593 23.588 1.00 61.25 80 THR A O 1
ATOM 643 N N . VAL A 1 81 ? -18.516 -5.584 22.948 1.00 60.41 81 VAL A N 1
ATOM 644 C CA . VAL A 1 81 ? -19.521 -5.967 21.940 1.00 60.41 81 VAL A CA 1
ATOM 645 C C . VAL A 1 81 ? -20.844 -6.294 22.619 1.00 60.41 81 VAL A C 1
ATOM 647 O O . VAL A 1 81 ? -20.788 -6.961 23.677 1.00 60.41 81 VAL A O 1
#

Radius of gyration: 16.64 Å; chains: 1; bounding box: 36×23×44 Å

Secondary structure (DSSP, 8-state):
-TGGGT------GGGGGGHHHHHHHHHHHHHHTTSS-HHHHHTT--HHHHHHHHHHHHHHHHHHHHHHHHHHHTTGGGS--

Sequence (81 aa):
MCKDHGIVYSIDDSCKGGIVLDDVKEKRNYLAHGTISFVECGRDYSIDELVSIKDQTITFLYGILTGMKVYYDEKKYLRTV

Foldseek 3Di:
DCVVQVQDFDADVLLVLVPLVVVVVVLVVCCVVVVDDPCRSPVPDDPVNVVSSVVSNVRRVVRSVVSVCVCVVVVVNPVDD